Protein AF-A0A068SA66-F1 (afdb_monomer_lite)

Secondary structure (DSSP, 8-state):
-----PPP-----------------------------S-----PPPPPHHHHHHHHHHHHHHHHHHHHHHHHHHHHHHHHHHHHHHHHHHHHHHHHHHHHHHHHHHHHHHTTTT-S-HHHHHHHHHHHHHHHHHTTS-----------------

Foldseek 3Di:
DDDDDDDDDDDDDDDDDDDDPDPPPPPPPPPPPPDPPDDDPDVDDPDDPVRVVVVVVVVVVVVVVVVVVVVVVVVVVVVVVVVVVVVVVVVVVVVVVVVVVVVVVLVVLVVCCPPPPPVSVVVNVVVVVVCVVCVVPPDDDPDPPDDDPDDDDD

Organism: NCBI:txid1263082

pLDDT: mean 72.86, std 22.6, range [32.47, 98.62]

Sequence (154 aa):
MDHHAKINWDLTADTTNTTPSSSSSSNHMSDSSTMPSSSSATNDPPLSDCQRTRVLERNRAAAARCRQRKKQWIEDLKTRHEELKDRNQCLYQTRTRLQNQVFKLKNELLLHEGCDCQAIQSYIQTSLMKDALEQTNNTMPNEFSQQSQHPTFQ

Structure (mmCIF, N/CA/C/O backbone):
data_AF-A0A068SA66-F1
#
_entry.id   AF-A0A068SA66-F1
#
loop_
_atom_site.group_PDB
_atom_site.id
_atom_site.type_symbol
_atom_site.label_atom_id
_atom_site.label_alt_id
_atom_site.label_comp_id
_atom_site.label_asym_id
_atom_site.label_entity_id
_atom_site.label_seq_id
_atom_site.pdbx_PDB_ins_code
_atom_site.Cartn_x
_atom_site.Cartn_y
_atom_site.Cartn_z
_atom_site.occupancy
_atom_site.B_iso_or_equiv
_atom_site.auth_seq_id
_atom_site.auth_comp_id
_atom_site.auth_asym_id
_atom_site.auth_atom_id
_atom_site.pdbx_PDB_model_num
ATOM 1 N N . MET A 1 1 ? 20.412 -11.991 0.123 1.00 37.88 1 MET A N 1
ATOM 2 C CA . MET A 1 1 ? 21.097 -10.717 0.444 1.00 37.88 1 MET A CA 1
ATOM 3 C C . MET A 1 1 ? 20.107 -9.622 0.125 1.00 37.88 1 MET A C 1
ATOM 5 O O . MET A 1 1 ? 20.079 -9.096 -0.980 1.00 37.88 1 MET A O 1
ATOM 9 N N . ASP A 1 2 ? 19.210 -9.415 1.079 1.00 40.56 2 ASP A N 1
ATOM 10 C CA . ASP A 1 2 ? 18.025 -8.582 0.963 1.00 40.56 2 ASP A CA 1
ATOM 11 C C . ASP A 1 2 ? 18.390 -7.137 1.291 1.00 40.56 2 ASP A C 1
ATOM 13 O O . ASP A 1 2 ? 18.808 -6.828 2.407 1.00 40.56 2 ASP A O 1
ATOM 17 N N . HIS A 1 3 ? 18.230 -6.238 0.324 1.00 38.50 3 HIS A N 1
ATOM 18 C CA . HIS A 1 3 ? 18.352 -4.802 0.553 1.00 38.50 3 HIS A CA 1
ATOM 19 C C . HIS A 1 3 ? 16.969 -4.157 0.476 1.00 38.50 3 HIS A C 1
ATOM 21 O O . HIS A 1 3 ? 16.616 -3.493 -0.493 1.00 38.50 3 HIS A O 1
ATOM 27 N N . HIS A 1 4 ? 16.188 -4.349 1.542 1.00 39.16 4 HIS A N 1
ATOM 28 C CA . HIS A 1 4 ? 15.025 -3.517 1.839 1.00 39.16 4 HIS A CA 1
ATOM 29 C C . HIS A 1 4 ? 15.519 -2.130 2.271 1.00 39.16 4 HIS A C 1
ATOM 31 O O . HIS A 1 4 ? 15.949 -1.930 3.410 1.00 39.16 4 HIS A O 1
ATOM 37 N N . ALA A 1 5 ? 15.473 -1.160 1.359 1.00 47.31 5 ALA A N 1
ATOM 38 C CA . ALA A 1 5 ? 15.647 0.242 1.711 1.00 47.31 5 ALA A CA 1
ATOM 39 C C . ALA A 1 5 ? 14.373 0.739 2.414 1.00 47.31 5 ALA A C 1
ATOM 41 O O . ALA A 1 5 ? 13.295 0.818 1.830 1.00 47.31 5 ALA A O 1
ATOM 42 N N . LYS A 1 6 ? 14.518 1.036 3.706 1.00 45.09 6 LYS A N 1
ATOM 43 C CA . LYS A 1 6 ? 13.491 1.595 4.585 1.00 45.09 6 LYS A CA 1
ATOM 44 C C . LYS A 1 6 ? 13.082 2.981 4.080 1.00 45.09 6 LYS A C 1
ATOM 46 O O . LYS A 1 6 ? 13.895 3.900 4.090 1.00 45.09 6 LYS A O 1
ATOM 51 N N . ILE A 1 7 ? 11.823 3.141 3.683 1.00 47.69 7 ILE A N 1
ATOM 52 C CA . ILE A 1 7 ? 11.208 4.462 3.520 1.00 47.69 7 ILE A CA 1
ATOM 53 C C . ILE A 1 7 ? 10.695 4.887 4.900 1.00 47.69 7 ILE A C 1
ATOM 55 O O . ILE A 1 7 ? 9.858 4.206 5.491 1.00 47.69 7 ILE A O 1
ATOM 59 N N . ASN A 1 8 ? 11.249 5.981 5.424 1.00 37.56 8 ASN A N 1
ATOM 60 C CA . ASN A 1 8 ? 10.838 6.608 6.678 1.00 37.56 8 ASN A CA 1
ATOM 61 C C . ASN A 1 8 ? 9.494 7.333 6.472 1.00 37.56 8 ASN A C 1
ATOM 63 O O . ASN A 1 8 ? 9.356 8.060 5.489 1.00 37.56 8 ASN A O 1
ATOM 67 N N . TRP A 1 9 ? 8.511 7.100 7.349 1.00 56.38 9 TRP A N 1
ATOM 68 C CA . TRP A 1 9 ? 7.101 7.450 7.105 1.00 56.38 9 TRP A CA 1
ATOM 69 C C . TRP A 1 9 ? 6.512 8.574 7.981 1.00 56.38 9 TRP A C 1
ATOM 71 O O . TRP A 1 9 ? 5.384 8.948 7.717 1.00 56.38 9 TRP A O 1
ATOM 81 N N . ASP A 1 10 ? 7.213 9.190 8.937 1.00 43.47 10 ASP A N 1
ATOM 82 C CA . ASP A 1 10 ? 6.579 10.214 9.796 1.00 43.47 10 ASP A CA 1
ATOM 83 C C . ASP A 1 10 ? 7.448 11.455 10.018 1.00 43.47 10 ASP A C 1
ATOM 85 O O . ASP A 1 10 ? 8.638 11.320 10.295 1.00 43.47 10 ASP A O 1
ATOM 89 N N . LEU A 1 11 ? 6.828 12.646 9.951 1.00 35.03 11 LEU A N 1
ATOM 90 C CA . LEU A 1 11 ? 6.853 13.641 11.039 1.00 35.03 11 LEU A CA 1
ATOM 91 C C . LEU A 1 11 ? 5.905 14.830 10.755 1.00 35.03 11 LEU A C 1
ATOM 93 O O . LEU A 1 11 ? 6.156 15.658 9.881 1.00 35.03 11 LEU A O 1
ATOM 97 N N . THR A 1 12 ? 4.851 14.948 11.563 1.00 53.34 12 THR A N 1
ATOM 98 C CA . THR A 1 12 ? 4.113 16.193 11.838 1.00 53.34 12 THR A CA 1
ATOM 99 C C . THR A 1 12 ? 4.374 16.602 13.290 1.00 53.34 12 THR A C 1
ATOM 101 O O . THR A 1 12 ? 4.117 15.779 14.165 1.00 53.34 12 THR A O 1
ATOM 104 N N . ALA A 1 13 ? 4.852 17.830 13.539 1.00 36.59 13 ALA A N 1
ATOM 105 C CA . ALA A 1 13 ? 4.529 18.714 14.680 1.00 36.59 13 ALA A CA 1
ATOM 106 C C . ALA A 1 13 ? 5.566 19.852 14.825 1.00 36.59 13 ALA A C 1
ATOM 108 O O . ALA A 1 13 ? 6.748 19.678 14.539 1.00 36.59 13 ALA A O 1
ATOM 109 N N . ASP A 1 14 ? 5.072 21.009 15.264 1.00 32.66 14 ASP A N 1
ATOM 110 C CA . ASP A 1 14 ? 5.710 22.324 15.399 1.00 32.66 14 ASP A CA 1
ATOM 111 C C . ASP A 1 14 ? 7.010 22.414 16.229 1.00 32.66 14 ASP A C 1
ATOM 113 O O . ASP A 1 14 ? 7.213 21.657 17.177 1.00 32.66 14 ASP A O 1
ATOM 117 N N . THR A 1 15 ? 7.764 23.504 15.976 1.00 32.47 15 THR A N 1
ATOM 118 C CA . THR A 1 15 ? 8.493 24.378 16.944 1.00 32.47 15 THR A CA 1
ATOM 119 C C . THR A 1 15 ? 9.987 24.633 16.627 1.00 32.47 15 THR A C 1
ATOM 121 O O . THR A 1 15 ? 10.844 23.770 16.758 1.00 32.47 15 THR A O 1
ATOM 124 N N . THR A 1 16 ? 10.254 25.893 16.243 1.00 39.69 16 THR A N 1
ATOM 125 C CA . THR A 1 16 ? 11.481 26.727 16.324 1.00 39.69 16 THR A CA 1
ATOM 126 C C . THR A 1 16 ? 12.851 26.214 15.843 1.00 39.69 16 THR A C 1
ATOM 128 O O . THR A 1 16 ? 13.556 25.491 16.534 1.00 39.69 16 THR A O 1
ATOM 131 N N . ASN A 1 17 ? 13.285 26.811 14.726 1.00 44.69 17 ASN A N 1
ATOM 132 C CA . ASN A 1 17 ? 14.611 27.391 14.464 1.00 44.69 17 ASN A CA 1
ATOM 133 C C . ASN A 1 17 ? 15.856 26.601 14.923 1.00 44.69 17 ASN A C 1
ATOM 135 O O . ASN A 1 17 ? 16.367 26.800 16.020 1.00 44.69 17 ASN A O 1
ATOM 139 N N . THR A 1 18 ? 16.436 25.812 14.017 1.00 35.03 18 THR A N 1
ATOM 140 C CA . THR A 1 18 ? 17.890 25.595 13.916 1.00 35.03 18 THR A CA 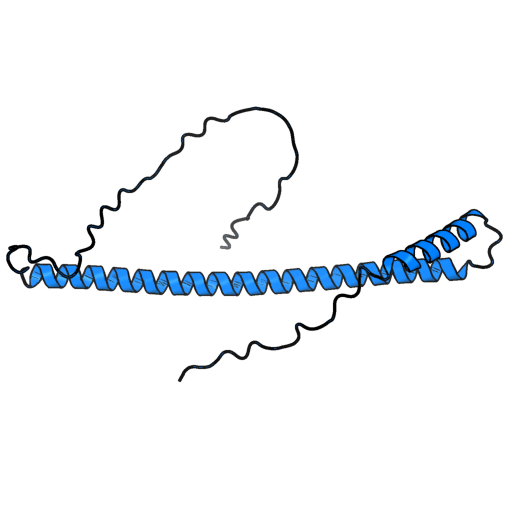1
ATOM 141 C C . THR A 1 18 ? 18.187 25.160 12.487 1.00 35.03 18 THR A C 1
ATOM 143 O O . THR A 1 18 ? 17.850 24.053 12.081 1.00 35.03 18 THR A O 1
ATOM 146 N N . THR A 1 19 ? 18.773 26.064 11.711 1.00 47.56 19 THR A N 1
ATOM 147 C CA . THR A 1 19 ? 19.244 25.844 10.343 1.00 47.56 19 THR A CA 1
ATOM 148 C C . THR A 1 19 ? 20.472 24.928 10.360 1.00 47.56 19 THR A C 1
ATOM 150 O O . THR A 1 19 ? 21.504 25.347 10.885 1.00 47.56 19 THR A O 1
ATOM 153 N N . PRO A 1 20 ? 20.453 23.729 9.751 1.00 42.78 20 PRO A N 1
ATOM 154 C CA . PRO A 1 20 ? 21.672 23.078 9.318 1.00 42.78 20 PRO A CA 1
ATOM 155 C C . PRO A 1 20 ? 21.883 23.463 7.853 1.00 42.78 20 PRO A C 1
ATOM 157 O O . PRO A 1 20 ? 21.181 22.990 6.955 1.00 42.78 20 PRO A O 1
ATOM 160 N N . SER A 1 21 ? 22.840 24.358 7.617 1.00 44.44 21 SER A N 1
ATOM 161 C CA . SER A 1 21 ? 23.415 24.642 6.304 1.00 44.44 21 SER A CA 1
ATOM 162 C C . SER A 1 21 ? 24.013 23.355 5.730 1.00 44.44 21 SER A C 1
ATOM 164 O O . SER A 1 21 ? 25.190 23.046 5.892 1.00 44.44 21 SER A O 1
ATOM 166 N N . SER A 1 22 ? 23.162 22.576 5.072 1.00 41.22 22 SER A N 1
ATOM 167 C CA . SER A 1 22 ? 23.552 21.453 4.239 1.00 41.22 22 SER A CA 1
ATOM 168 C C . SER A 1 22 ? 23.828 22.013 2.854 1.00 41.22 22 SER A C 1
ATOM 170 O O . SER A 1 22 ? 22.964 22.588 2.196 1.00 41.22 22 SER A O 1
ATOM 172 N N . SER A 1 23 ? 25.090 21.914 2.456 1.00 43.06 23 SER A N 1
ATOM 173 C CA . SER A 1 23 ? 25.585 22.232 1.127 1.00 43.06 23 SER A CA 1
ATOM 174 C C . SER A 1 23 ? 24.724 21.539 0.076 1.00 43.06 23 SER A C 1
ATOM 176 O O . SER A 1 23 ? 24.838 20.332 -0.142 1.00 43.06 23 SER A O 1
ATOM 178 N N . SER A 1 24 ? 23.866 22.323 -0.571 1.00 41.69 24 SER A N 1
ATOM 179 C CA . SER A 1 24 ? 23.124 21.958 -1.767 1.00 41.69 24 SER A CA 1
ATOM 180 C C . SER A 1 24 ? 24.116 21.652 -2.885 1.00 41.69 24 SER A C 1
ATOM 182 O O . SER A 1 24 ? 24.472 22.529 -3.678 1.00 41.69 24 SER A O 1
ATOM 184 N N . SER A 1 25 ? 24.588 20.406 -2.954 1.00 47.28 25 SER A N 1
ATOM 185 C CA . SER A 1 25 ? 25.266 19.863 -4.130 1.00 47.28 25 SER A CA 1
ATOM 186 C C . SER A 1 25 ? 24.244 19.770 -5.255 1.00 47.28 25 SER A C 1
ATOM 188 O O . SER A 1 25 ? 23.628 18.742 -5.529 1.00 47.28 25 SER A O 1
ATOM 190 N N . SER A 1 26 ? 24.037 20.927 -5.865 1.00 45.31 26 SER A N 1
ATOM 191 C CA . SER A 1 26 ? 23.240 21.153 -7.049 1.00 45.31 26 SER A CA 1
ATOM 192 C C . SER A 1 26 ? 23.993 20.511 -8.205 1.00 45.31 26 SER A C 1
ATOM 194 O O . SER A 1 26 ? 24.764 21.173 -8.895 1.00 45.31 26 SER A O 1
ATOM 196 N N . ASN A 1 27 ? 23.805 19.209 -8.414 1.00 49.59 27 ASN A N 1
ATOM 197 C CA . ASN A 1 27 ? 24.235 18.558 -9.648 1.00 49.59 27 ASN A CA 1
ATOM 198 C C . ASN A 1 27 ? 23.267 18.953 -10.769 1.00 49.59 27 ASN A C 1
ATOM 200 O O . ASN A 1 27 ? 22.493 18.151 -11.286 1.00 49.59 27 ASN A O 1
ATOM 204 N N . HIS A 1 28 ? 23.327 20.232 -11.134 1.00 45.47 28 HIS A N 1
ATOM 205 C CA . HIS A 1 28 ? 22.939 20.728 -12.439 1.00 45.47 28 HIS A CA 1
ATOM 206 C C . HIS A 1 28 ? 23.949 20.133 -13.430 1.00 45.47 28 HIS A C 1
ATOM 208 O O . HIS A 1 28 ? 25.033 20.658 -13.676 1.00 45.47 28 HIS A O 1
ATOM 214 N N . MET A 1 29 ? 23.624 18.947 -13.937 1.00 51.09 29 MET A N 1
ATOM 215 C CA . MET A 1 29 ? 24.189 18.483 -15.191 1.00 51.09 29 MET A CA 1
ATOM 216 C C . MET A 1 29 ? 23.509 19.325 -16.263 1.00 51.09 29 MET A C 1
ATOM 218 O O . MET A 1 29 ? 22.329 19.122 -16.551 1.00 51.09 29 MET A O 1
ATOM 222 N N . SER A 1 30 ? 24.223 20.309 -16.806 1.00 42.00 30 SER A N 1
ATOM 223 C CA . SER A 1 30 ? 23.839 20.943 -18.063 1.00 42.00 30 SER A CA 1
ATOM 224 C C . SER A 1 30 ? 23.899 19.867 -19.143 1.00 42.00 30 SER A C 1
ATOM 226 O O . SER A 1 30 ? 24.919 19.670 -19.801 1.00 42.00 30 SER A O 1
ATOM 228 N N . ASP A 1 31 ? 22.814 19.118 -19.295 1.00 40.53 31 ASP A N 1
ATOM 229 C CA . ASP A 1 31 ? 22.571 18.339 -20.495 1.00 40.53 31 ASP A CA 1
ATOM 230 C C . ASP A 1 31 ? 22.222 19.353 -21.586 1.00 40.53 31 ASP A C 1
ATOM 232 O O . ASP A 1 31 ? 21.062 19.666 -21.843 1.00 40.53 31 ASP A O 1
ATOM 236 N N . SER A 1 32 ? 23.259 19.945 -22.183 1.00 51.12 32 SER A N 1
ATOM 237 C CA . SER A 1 32 ? 23.139 20.598 -23.482 1.00 51.12 32 SER A CA 1
ATOM 238 C C . SER A 1 32 ? 22.971 19.498 -24.530 1.00 51.12 32 SER A C 1
ATOM 240 O O . SER A 1 32 ? 23.853 19.213 -25.340 1.00 51.12 32 SER A O 1
ATOM 242 N N . SER A 1 33 ? 21.830 18.816 -24.475 1.00 49.34 33 SER A N 1
ATOM 243 C CA . SER A 1 33 ? 21.307 18.070 -25.603 1.00 49.34 33 SER A CA 1
ATOM 244 C C . SER A 1 33 ? 20.639 19.096 -26.502 1.00 49.34 33 SER A C 1
ATOM 246 O O . SER A 1 33 ? 19.433 19.332 -26.448 1.00 49.34 33 SER A O 1
ATOM 248 N N . THR A 1 34 ? 21.459 19.727 -27.343 1.00 47.72 34 THR A N 1
ATOM 249 C CA . THR A 1 34 ? 20.990 20.318 -28.591 1.00 47.72 34 THR A CA 1
ATOM 250 C C . THR A 1 34 ? 20.191 19.239 -29.313 1.00 47.72 34 THR A C 1
ATOM 252 O O . THR A 1 34 ? 20.748 18.311 -29.902 1.00 47.72 34 THR A O 1
ATOM 255 N N . MET A 1 35 ? 18.869 19.318 -29.201 1.00 58.62 35 MET A N 1
ATOM 256 C CA . MET A 1 35 ? 17.952 18.559 -30.034 1.00 58.62 35 MET A CA 1
ATOM 257 C C . MET A 1 35 ? 18.249 18.980 -31.473 1.00 58.62 35 MET A C 1
ATOM 259 O O . MET A 1 35 ? 18.176 20.178 -31.758 1.00 58.62 35 MET A O 1
ATOM 263 N N . PRO A 1 36 ? 18.594 18.069 -32.399 1.00 49.19 36 PRO A N 1
ATOM 264 C CA . PRO A 1 36 ? 18.554 18.427 -33.798 1.00 49.19 36 PRO A CA 1
ATOM 265 C C . PRO A 1 36 ? 17.073 18.564 -34.143 1.00 49.19 36 PRO A C 1
ATOM 267 O O . PRO A 1 36 ? 16.374 17.576 -34.375 1.00 49.19 36 PRO A O 1
ATOM 270 N N . SER A 1 37 ? 16.583 19.801 -34.094 1.00 45.78 37 SER A N 1
ATOM 271 C CA . SER A 1 37 ? 15.317 20.188 -34.689 1.00 45.78 37 SER A CA 1
ATOM 272 C C . SER A 1 37 ? 15.325 19.693 -36.128 1.00 45.78 37 SER A C 1
ATOM 274 O O . SER A 1 37 ? 16.142 20.119 -36.946 1.00 45.78 37 SER A O 1
ATOM 276 N N . SER A 1 38 ? 14.424 18.765 -36.444 1.00 59.38 38 SER A N 1
ATOM 277 C CA . SER A 1 38 ? 14.047 18.525 -37.827 1.00 59.38 38 SER A CA 1
ATOM 278 C C . SER A 1 38 ? 13.643 19.871 -38.425 1.00 59.38 38 SER A C 1
ATOM 280 O O . SER A 1 38 ? 12.805 20.552 -37.842 1.00 59.38 38 SER A O 1
ATOM 282 N N . SER A 1 39 ? 14.262 20.212 -39.555 1.00 54.75 39 SER A N 1
ATOM 283 C CA . SER A 1 39 ? 14.173 21.474 -40.297 1.00 54.75 39 SER A CA 1
ATOM 284 C C . SER A 1 39 ? 14.982 22.651 -39.738 1.00 54.75 39 SER A C 1
ATOM 286 O O . SER A 1 39 ? 14.450 23.662 -39.285 1.00 54.75 39 SER A O 1
ATOM 288 N N . SER A 1 40 ? 16.297 22.585 -39.902 1.00 44.88 40 SER A N 1
ATOM 289 C CA . SER A 1 40 ? 17.035 23.735 -40.424 1.00 44.88 40 SER A CA 1
ATOM 290 C C . SER A 1 40 ? 18.160 23.207 -41.290 1.00 44.88 40 SER A C 1
ATOM 292 O O . SER A 1 40 ? 18.941 22.369 -40.856 1.00 44.88 40 SER A O 1
ATOM 294 N N . ALA A 1 41 ? 18.174 23.645 -42.544 1.00 53.09 41 ALA A N 1
ATOM 295 C CA . ALA A 1 41 ? 19.259 23.420 -43.477 1.00 53.09 41 ALA A CA 1
ATOM 296 C C . ALA A 1 41 ? 20.539 24.039 -42.897 1.00 53.09 41 ALA A C 1
ATOM 298 O O . ALA A 1 41 ? 20.835 25.207 -43.138 1.00 53.09 41 ALA A O 1
ATOM 299 N N . THR A 1 42 ? 21.271 23.290 -42.077 1.00 53.44 42 THR A N 1
ATOM 300 C CA . THR A 1 42 ? 22.651 23.636 -41.773 1.00 53.44 42 THR A CA 1
ATOM 301 C C . THR A 1 42 ? 23.484 23.114 -42.934 1.00 53.44 42 THR A C 1
ATOM 303 O O . THR A 1 42 ? 23.343 21.970 -43.362 1.00 53.44 42 THR A O 1
ATOM 306 N N . ASN A 1 43 ? 24.314 23.988 -43.499 1.00 60.53 43 ASN A N 1
ATOM 307 C CA . ASN A 1 43 ? 25.263 23.681 -44.571 1.00 60.53 43 ASN A CA 1
ATOM 308 C C . ASN A 1 43 ? 26.410 22.770 -44.076 1.00 60.53 43 ASN A C 1
ATOM 310 O O . ASN A 1 43 ? 27.551 22.910 -44.514 1.00 60.53 43 ASN A O 1
ATOM 314 N N . ASP A 1 44 ? 26.131 21.878 -43.125 1.00 65.38 44 ASP A N 1
ATOM 315 C CA . ASP A 1 44 ? 27.103 20.944 -42.588 1.00 65.38 44 ASP A CA 1
ATOM 316 C C . ASP A 1 44 ? 27.331 19.822 -43.607 1.00 65.38 44 ASP A C 1
ATOM 318 O O . ASP A 1 44 ? 26.368 19.289 -44.175 1.00 65.38 44 ASP A O 1
ATOM 322 N N . PRO A 1 45 ? 28.594 19.442 -43.865 1.00 76.12 45 PRO A N 1
ATOM 323 C CA . PRO A 1 45 ? 28.885 18.341 -44.763 1.00 76.12 45 PRO A CA 1
ATOM 324 C C . PRO A 1 45 ? 28.205 17.060 -44.248 1.00 76.12 45 PRO A C 1
ATOM 326 O O . PRO A 1 45 ? 28.193 16.815 -43.036 1.00 76.12 45 PRO A O 1
ATOM 329 N N . PRO A 1 46 ? 27.636 16.229 -45.143 1.00 78.19 46 PRO A N 1
ATOM 330 C CA . PRO A 1 46 ? 26.998 14.983 -44.745 1.00 78.19 46 PRO A CA 1
ATOM 331 C C . PRO A 1 46 ? 27.957 14.134 -43.903 1.00 78.19 46 PRO A C 1
ATOM 333 O O . PRO A 1 46 ? 29.123 13.957 -44.260 1.00 78.19 46 PRO A O 1
ATOM 336 N N . LEU A 1 47 ? 27.455 13.624 -42.772 1.00 79.62 47 LEU A N 1
ATOM 337 C CA . LEU A 1 47 ? 28.215 12.749 -41.878 1.00 79.62 47 LEU A CA 1
ATOM 338 C C . LEU A 1 47 ? 28.808 11.578 -42.665 1.00 79.62 47 LEU A C 1
ATOM 340 O O . LEU A 1 47 ? 28.115 10.962 -43.477 1.00 79.62 47 LEU A O 1
ATOM 344 N N . SER A 1 48 ? 30.059 11.225 -42.368 1.00 88.00 48 SER A N 1
ATOM 345 C CA . SER A 1 48 ? 30.654 10.017 -42.942 1.00 88.00 48 SER A CA 1
ATOM 346 C C . SER A 1 48 ? 29.908 8.769 -42.463 1.00 88.00 48 SER A C 1
ATOM 348 O O . SER A 1 48 ? 29.336 8.752 -41.367 1.00 88.00 48 SER A O 1
ATOM 350 N N . ASP A 1 49 ? 29.953 7.689 -43.244 1.00 87.44 49 ASP A N 1
ATOM 351 C CA . ASP A 1 49 ? 29.268 6.437 -42.895 1.00 87.44 49 ASP A CA 1
ATOM 352 C C . ASP A 1 49 ? 29.674 5.918 -41.503 1.00 87.44 49 ASP A C 1
ATOM 354 O O . ASP A 1 49 ? 28.833 5.450 -40.737 1.00 87.44 49 ASP A O 1
ATOM 358 N N . CYS A 1 50 ? 30.942 6.099 -41.117 1.00 86.62 50 CYS A N 1
ATOM 359 C CA . CYS A 1 50 ? 31.458 5.750 -39.788 1.00 86.62 50 CYS A CA 1
ATOM 360 C C . CYS A 1 50 ? 30.871 6.618 -38.653 1.00 86.62 50 CYS A C 1
ATOM 362 O O . CYS A 1 50 ? 30.605 6.134 -37.550 1.00 86.62 50 CYS A O 1
ATOM 364 N N . GLN A 1 51 ? 30.634 7.910 -38.896 1.00 89.38 51 GLN A N 1
ATOM 365 C CA . GLN A 1 51 ? 29.972 8.779 -37.917 1.00 89.38 51 GLN A CA 1
ATOM 366 C C . GLN A 1 51 ? 28.488 8.426 -37.786 1.00 89.38 51 GLN A C 1
ATOM 368 O O . GLN A 1 51 ? 27.960 8.359 -36.671 1.00 89.38 51 GLN A O 1
ATOM 373 N N . ARG A 1 52 ? 27.827 8.132 -38.912 1.00 90.62 52 ARG A N 1
ATOM 374 C CA . ARG A 1 52 ? 26.418 7.728 -38.946 1.00 90.62 52 ARG A CA 1
ATOM 375 C C . ARG A 1 52 ? 26.178 6.441 -38.157 1.00 90.62 52 ARG A C 1
ATOM 377 O O . ARG A 1 52 ? 25.256 6.398 -37.340 1.00 90.62 52 ARG A O 1
ATOM 384 N N . THR A 1 53 ? 27.008 5.415 -38.344 1.00 92.00 53 THR A N 1
ATOM 385 C CA . THR A 1 53 ? 26.883 4.146 -37.602 1.00 92.00 53 THR A CA 1
ATOM 386 C C . THR A 1 53 ? 27.052 4.344 -36.096 1.00 92.00 53 THR A C 1
ATOM 388 O O . THR A 1 53 ? 26.231 3.845 -35.324 1.00 92.00 53 THR A O 1
ATOM 391 N N . ARG A 1 54 ? 28.026 5.157 -35.665 1.00 92.88 54 ARG A N 1
ATOM 392 C CA . ARG A 1 54 ? 28.250 5.471 -34.243 1.00 92.88 54 ARG A CA 1
ATOM 393 C C . ARG A 1 54 ? 27.051 6.171 -33.593 1.00 92.88 54 ARG A C 1
ATOM 395 O O . ARG A 1 54 ? 26.694 5.852 -32.457 1.00 92.88 54 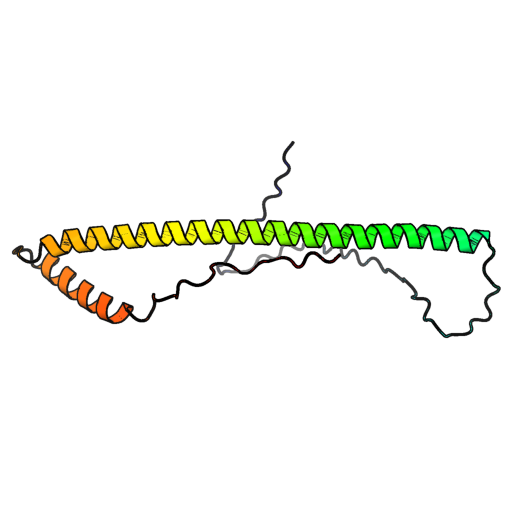ARG A O 1
ATOM 402 N N . VAL A 1 55 ? 26.417 7.121 -34.284 1.00 93.94 55 VAL A N 1
ATOM 403 C CA . VAL A 1 55 ? 25.214 7.805 -33.771 1.00 93.94 55 VAL A CA 1
ATOM 404 C C . VAL A 1 55 ? 24.044 6.828 -33.648 1.00 93.94 55 VAL A C 1
ATOM 406 O O . VAL A 1 55 ? 23.365 6.817 -32.618 1.00 93.94 55 VAL A O 1
ATOM 409 N N . LEU A 1 56 ? 23.839 5.964 -34.647 1.00 95.75 56 LEU A N 1
ATOM 410 C CA . LEU A 1 56 ? 22.783 4.947 -34.621 1.00 95.75 56 LEU A CA 1
ATOM 411 C C . LEU A 1 56 ? 22.978 3.936 -33.487 1.00 95.75 56 LEU A C 1
ATOM 413 O O . LEU A 1 56 ? 22.008 3.559 -32.830 1.00 95.75 56 LEU A O 1
ATOM 417 N N . GLU A 1 57 ? 24.214 3.529 -33.210 1.00 95.31 57 GLU A N 1
ATOM 418 C CA . GLU A 1 57 ? 24.524 2.628 -32.099 1.00 95.31 57 GLU A CA 1
ATOM 419 C C . GLU A 1 57 ? 24.234 3.280 -30.737 1.00 95.31 57 GLU A C 1
ATOM 421 O O . GLU A 1 57 ? 23.583 2.677 -29.875 1.00 95.31 57 GLU A O 1
ATOM 426 N N . ARG A 1 58 ? 24.609 4.555 -30.561 1.00 96.50 58 ARG A N 1
ATOM 427 C CA . ARG A 1 58 ? 24.268 5.322 -29.349 1.00 96.50 58 ARG A CA 1
ATOM 428 C C . ARG A 1 58 ? 22.758 5.493 -29.192 1.00 96.50 58 ARG A C 1
ATOM 430 O O . ARG A 1 58 ? 22.250 5.323 -28.082 1.00 96.50 58 ARG A O 1
ATOM 437 N N . ASN A 1 59 ? 22.039 5.790 -30.278 1.00 97.38 59 ASN A N 1
ATOM 438 C CA . ASN A 1 59 ? 20.582 5.915 -30.264 1.00 97.38 59 ASN A CA 1
ATOM 439 C C . ASN A 1 59 ? 19.909 4.578 -29.924 1.00 97.38 59 ASN A C 1
ATOM 441 O O . ASN A 1 59 ? 19.028 4.545 -29.067 1.00 97.38 59 ASN A O 1
ATOM 445 N N . ARG A 1 60 ? 20.389 3.466 -30.494 1.00 98.06 60 ARG A N 1
ATOM 446 C CA . ARG A 1 60 ? 19.924 2.114 -30.157 1.00 98.06 60 ARG A CA 1
ATOM 447 C C . ARG A 1 60 ? 20.079 1.835 -28.662 1.00 98.06 60 ARG A C 1
ATOM 449 O O . ARG A 1 60 ? 19.121 1.403 -28.020 1.00 98.06 60 ARG A O 1
ATOM 456 N N . ALA A 1 61 ? 21.248 2.129 -28.093 1.00 97.69 61 ALA A N 1
ATOM 457 C CA . ALA A 1 61 ? 21.495 1.953 -26.663 1.00 97.69 61 ALA A CA 1
ATOM 458 C C . ALA A 1 61 ? 20.607 2.869 -25.797 1.00 97.69 61 ALA A C 1
ATOM 460 O O . ALA A 1 61 ? 20.089 2.439 -24.765 1.00 97.69 61 ALA A O 1
ATOM 461 N N . ALA A 1 62 ? 20.388 4.119 -26.214 1.00 98.00 62 ALA A N 1
ATOM 462 C CA . ALA A 1 62 ? 19.501 5.051 -25.518 1.00 98.00 62 ALA A CA 1
ATOM 463 C C . ALA A 1 62 ? 18.033 4.595 -25.559 1.00 98.00 62 ALA A C 1
ATOM 465 O O . ALA A 1 62 ? 17.364 4.597 -24.525 1.00 98.00 62 ALA A O 1
ATOM 466 N N . ALA A 1 63 ? 17.552 4.131 -26.714 1.00 98.19 63 ALA A N 1
ATOM 467 C CA . ALA A 1 63 ? 16.209 3.586 -26.875 1.00 98.19 63 ALA A CA 1
ATOM 468 C C . ALA A 1 63 ? 16.003 2.336 -26.007 1.00 98.19 63 ALA A C 1
ATOM 470 O O . ALA A 1 63 ? 14.972 2.217 -25.343 1.00 98.19 63 ALA A O 1
ATOM 471 N N . ALA A 1 64 ? 16.997 1.442 -25.946 1.00 98.06 64 ALA A N 1
ATOM 472 C CA . ALA A 1 64 ? 16.967 0.280 -25.060 1.00 98.06 64 ALA A CA 1
ATOM 473 C C . ALA A 1 64 ? 16.864 0.695 -23.581 1.00 98.06 64 ALA A C 1
ATOM 475 O O . ALA A 1 64 ? 15.989 0.201 -22.871 1.00 98.06 64 ALA A O 1
ATOM 476 N N . ARG A 1 65 ? 17.676 1.665 -23.130 1.00 98.38 65 ARG A N 1
ATOM 477 C CA . ARG A 1 65 ? 17.598 2.210 -21.760 1.00 98.38 65 ARG A CA 1
ATOM 478 C C . ARG A 1 65 ? 16.250 2.869 -21.462 1.00 98.38 65 ARG A C 1
ATOM 480 O O . ARG A 1 65 ? 15.707 2.665 -20.382 1.00 98.38 65 ARG A O 1
ATOM 487 N N . CYS A 1 66 ? 15.696 3.623 -22.410 1.00 98.50 66 CYS A N 1
ATOM 488 C CA . CYS A 1 66 ? 14.385 4.259 -22.266 1.00 98.50 66 CYS A CA 1
ATOM 489 C C . CYS A 1 66 ? 13.275 3.212 -22.082 1.00 98.50 66 CYS A C 1
ATOM 491 O O . CYS A 1 66 ? 12.497 3.284 -21.129 1.00 98.50 66 CYS A O 1
ATOM 493 N N . ARG A 1 67 ? 13.256 2.178 -22.934 1.00 98.56 67 ARG A N 1
ATOM 494 C CA . ARG A 1 67 ? 12.308 1.058 -22.824 1.00 98.56 67 ARG A CA 1
ATOM 495 C C . ARG A 1 67 ? 12.474 0.302 -21.507 1.00 98.56 67 ARG A C 1
ATOM 497 O O . ARG A 1 67 ? 11.474 -0.002 -20.863 1.00 98.56 67 ARG A O 1
ATOM 504 N N . GLN A 1 68 ? 13.713 0.051 -21.085 1.00 98.50 68 GLN A N 1
ATOM 505 C CA . GLN A 1 68 ? 13.998 -0.631 -19.823 1.00 98.50 68 GLN A CA 1
ATOM 506 C C . GLN A 1 68 ? 13.510 0.176 -18.618 1.00 98.50 68 GLN A C 1
ATOM 508 O O . GLN A 1 68 ? 12.854 -0.382 -17.743 1.00 98.50 68 GLN A O 1
ATOM 513 N N . ARG A 1 69 ? 13.759 1.490 -18.595 1.00 98.44 69 ARG A N 1
ATOM 514 C CA . ARG A 1 69 ? 13.269 2.371 -17.527 1.00 98.44 69 ARG A CA 1
ATOM 515 C C . ARG A 1 69 ? 11.745 2.405 -17.485 1.00 98.44 69 ARG A C 1
ATOM 517 O O . ARG A 1 69 ? 11.175 2.320 -16.407 1.00 98.44 69 ARG A O 1
ATOM 524 N N . LYS A 1 70 ? 11.080 2.474 -18.646 1.00 98.31 70 LYS A N 1
ATOM 525 C CA . LYS A 1 70 ? 9.613 2.393 -18.716 1.00 98.31 70 LYS A CA 1
ATOM 526 C C . LYS A 1 70 ? 9.101 1.062 -18.162 1.00 98.31 70 LYS A C 1
ATOM 528 O O . LYS A 1 70 ? 8.127 1.061 -17.421 1.00 98.31 70 LYS A O 1
ATOM 533 N N . LYS A 1 71 ? 9.757 -0.054 -18.497 1.00 98.62 71 LYS A N 1
ATOM 534 C CA . LYS A 1 71 ? 9.404 -1.378 -17.970 1.00 98.62 71 LYS A CA 1
ATOM 535 C C . LYS A 1 71 ? 9.542 -1.429 -16.447 1.00 98.62 71 LYS A C 1
ATOM 537 O O . LYS A 1 71 ? 8.604 -1.856 -15.793 1.00 98.62 71 LYS A O 1
ATOM 542 N N . GLN A 1 72 ? 10.670 -0.965 -15.907 1.00 98.44 72 GLN A N 1
ATOM 543 C CA . GLN A 1 72 ? 10.902 -0.896 -14.460 1.00 98.44 72 GLN A CA 1
ATOM 544 C C . GLN A 1 72 ? 9.860 -0.022 -13.768 1.00 98.44 72 GLN A C 1
ATOM 546 O O . GLN A 1 72 ? 9.230 -0.470 -12.828 1.00 98.44 72 GLN A O 1
ATOM 551 N N . TRP A 1 73 ? 9.588 1.169 -14.301 1.00 98.12 73 TRP A N 1
ATOM 552 C CA . TRP A 1 73 ? 8.582 2.064 -13.734 1.00 98.12 73 TRP A CA 1
ATOM 553 C C . TRP A 1 73 ? 7.176 1.444 -13.697 1.00 98.12 73 TRP A C 1
ATOM 555 O O . TRP A 1 73 ? 6.466 1.595 -12.707 1.00 98.12 73 TRP A O 1
ATOM 565 N N . ILE A 1 74 ? 6.774 0.729 -14.755 1.00 98.44 74 ILE A N 1
ATOM 566 C CA . ILE A 1 74 ? 5.494 0.004 -14.774 1.00 98.44 74 ILE A CA 1
ATOM 567 C C . ILE A 1 74 ? 5.485 -1.107 -13.720 1.00 98.44 74 ILE A C 1
ATOM 569 O O . ILE A 1 74 ? 4.472 -1.287 -13.052 1.00 98.44 74 ILE A O 1
ATOM 573 N N . GLU A 1 75 ? 6.583 -1.848 -13.583 1.00 98.38 75 GLU A N 1
ATOM 574 C CA . GLU A 1 75 ? 6.697 -2.922 -12.595 1.00 98.38 75 GLU A CA 1
ATOM 575 C C . GLU A 1 75 ? 6.628 -2.375 -11.166 1.00 98.38 75 GLU A C 1
ATOM 577 O O . GLU A 1 75 ? 5.796 -2.814 -10.381 1.00 98.38 75 GLU A O 1
ATOM 582 N N . ASP A 1 76 ? 7.407 -1.337 -10.865 1.00 98.12 76 ASP A N 1
ATOM 583 C CA . ASP A 1 76 ? 7.411 -0.674 -9.561 1.00 98.12 76 ASP A CA 1
ATOM 584 C C . ASP A 1 76 ? 6.015 -0.142 -9.203 1.00 98.12 76 ASP A C 1
ATOM 586 O O . ASP A 1 76 ? 5.570 -0.255 -8.060 1.00 98.12 76 ASP A O 1
ATOM 590 N N . LEU A 1 77 ? 5.294 0.412 -10.186 1.00 98.56 77 LEU A N 1
ATOM 591 C CA . LEU A 1 77 ? 3.929 0.894 -9.990 1.00 98.56 77 LEU A CA 1
ATOM 592 C C . LEU A 1 77 ? 2.955 -0.247 -9.667 1.00 98.56 77 LEU A C 1
ATOM 594 O O . LEU A 1 77 ? 2.092 -0.074 -8.805 1.00 98.56 77 LEU A O 1
ATOM 598 N N . LYS A 1 78 ? 3.088 -1.402 -10.330 1.00 98.25 78 LYS A N 1
ATOM 599 C CA . LYS A 1 78 ? 2.271 -2.591 -10.044 1.00 98.25 78 LYS A CA 1
ATOM 600 C C . LYS A 1 78 ? 2.548 -3.129 -8.647 1.00 98.25 78 LYS A C 1
ATOM 602 O O . LYS A 1 78 ? 1.603 -3.284 -7.879 1.00 98.25 78 LYS A O 1
ATOM 607 N N . THR A 1 79 ? 3.818 -3.303 -8.291 1.00 98.25 79 THR A N 1
ATOM 608 C CA . THR A 1 79 ? 4.224 -3.747 -6.951 1.00 98.25 79 THR A CA 1
ATOM 609 C C . THR A 1 79 ? 3.671 -2.810 -5.881 1.00 98.25 79 THR A C 1
ATOM 611 O O . THR A 1 79 ? 3.035 -3.252 -4.929 1.00 98.25 79 THR A O 1
ATOM 614 N N . ARG A 1 80 ? 3.802 -1.491 -6.075 1.00 97.75 80 ARG A N 1
ATOM 615 C CA . ARG A 1 80 ? 3.256 -0.494 -5.143 1.00 97.75 80 ARG A CA 1
ATOM 616 C C . ARG A 1 80 ? 1.733 -0.577 -5.025 1.00 97.75 80 ARG A C 1
ATOM 618 O O . ARG A 1 80 ? 1.188 -0.382 -3.940 1.00 97.75 80 ARG A O 1
ATOM 625 N N . HIS A 1 81 ? 1.035 -0.817 -6.133 1.00 98.31 81 HIS A N 1
ATOM 626 C CA . HIS A 1 81 ? -0.415 -0.984 -6.119 1.00 98.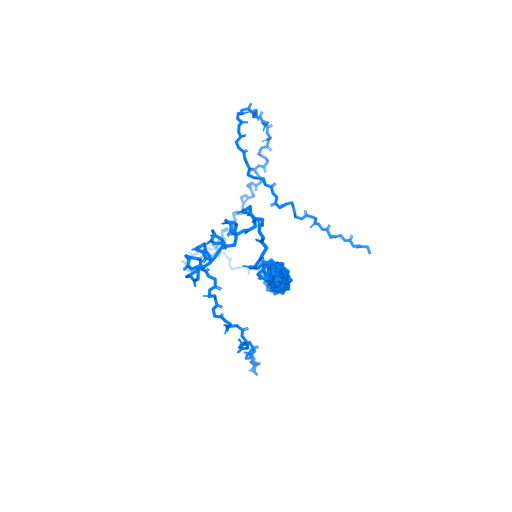31 81 HIS A CA 1
ATOM 627 C C . HIS A 1 81 ? -0.827 -2.209 -5.296 1.00 98.31 81 HIS A C 1
ATOM 629 O O . HIS A 1 81 ? -1.720 -2.097 -4.456 1.00 98.31 81 HIS A O 1
ATOM 635 N N . GLU A 1 82 ? -0.161 -3.345 -5.500 1.00 98.06 82 GLU A N 1
ATOM 636 C CA . GLU A 1 82 ? -0.412 -4.583 -4.756 1.00 98.06 82 GLU A CA 1
ATOM 637 C C . GLU A 1 82 ? -0.122 -4.408 -3.259 1.00 98.06 82 GLU A C 1
ATOM 639 O O . GLU A 1 82 ? -0.993 -4.682 -2.434 1.00 98.06 82 GLU A O 1
ATOM 644 N N . GLU A 1 83 ? 1.020 -3.818 -2.896 1.00 98.12 83 GLU A N 1
ATOM 645 C CA . GLU A 1 83 ? 1.363 -3.508 -1.500 1.00 98.12 83 GLU A CA 1
ATOM 646 C C . GLU A 1 83 ? 0.304 -2.629 -0.812 1.00 98.12 83 GLU A C 1
ATOM 648 O O . GLU A 1 83 ? -0.093 -2.876 0.332 1.00 98.12 83 GLU A O 1
ATOM 653 N N . LEU A 1 84 ? -0.159 -1.577 -1.497 1.00 97.81 84 LEU A N 1
ATOM 654 C CA . LEU A 1 84 ? -1.174 -0.672 -0.956 1.00 97.81 84 LEU A CA 1
ATOM 655 C C . LEU A 1 84 ? -2.534 -1.354 -0.829 1.00 97.81 84 LEU A C 1
ATOM 657 O O . LEU A 1 84 ? -3.233 -1.119 0.160 1.00 97.81 84 LEU A O 1
ATOM 661 N N . LYS A 1 85 ? -2.900 -2.198 -1.794 1.00 97.31 85 LYS A N 1
ATOM 662 C CA . LYS A 1 85 ? -4.128 -2.994 -1.760 1.00 97.31 85 LYS A CA 1
ATOM 663 C C . LYS A 1 85 ? -4.125 -3.948 -0.565 1.00 97.31 85 LYS A C 1
ATOM 665 O O . LYS A 1 85 ? -5.087 -3.953 0.204 1.00 97.31 85 LYS A O 1
ATOM 670 N N . ASP A 1 86 ? -3.031 -4.671 -0.350 1.00 97.38 86 ASP A N 1
ATOM 671 C CA . ASP A 1 86 ? -2.895 -5.610 0.766 1.00 97.38 86 ASP A CA 1
ATOM 672 C C . ASP A 1 86 ? -2.912 -4.887 2.117 1.00 97.38 86 ASP A C 1
ATOM 674 O O . ASP A 1 86 ? -3.621 -5.285 3.050 1.00 97.38 86 ASP A O 1
ATOM 678 N N . ARG A 1 87 ? -2.194 -3.759 2.226 1.00 97.88 87 ARG A N 1
ATOM 679 C CA . ARG A 1 87 ? -2.214 -2.924 3.436 1.00 97.88 87 ARG A CA 1
ATOM 680 C C . ARG A 1 87 ? -3.616 -2.404 3.728 1.00 97.88 87 ARG A C 1
ATOM 682 O O . ARG A 1 87 ? -4.053 -2.424 4.878 1.00 97.88 87 ARG A O 1
ATOM 689 N N . ASN A 1 88 ? -4.320 -1.937 2.705 1.00 96.88 88 ASN A N 1
ATOM 690 C CA . ASN A 1 88 ? -5.683 -1.448 2.832 1.00 96.88 88 ASN A CA 1
ATOM 691 C C . ASN A 1 88 ? -6.633 -2.561 3.312 1.00 96.88 88 ASN A C 1
ATOM 693 O O . ASN A 1 88 ? -7.373 -2.351 4.275 1.00 96.88 88 ASN A O 1
ATOM 697 N N . GLN A 1 89 ? -6.532 -3.767 2.747 1.00 96.56 89 GLN A N 1
ATOM 698 C CA . GLN A 1 89 ? -7.294 -4.934 3.198 1.00 96.56 89 GLN A CA 1
ATOM 699 C C . GLN A 1 89 ? -7.006 -5.285 4.667 1.00 96.56 89 GLN A C 1
ATOM 701 O O . GLN A 1 89 ? -7.938 -5.507 5.443 1.00 96.56 89 GLN A O 1
ATOM 706 N N . CYS A 1 90 ? -5.737 -5.279 5.082 1.00 96.88 90 CYS A N 1
ATOM 707 C CA . CYS A 1 90 ? -5.345 -5.524 6.473 1.00 96.88 90 CYS A CA 1
ATOM 708 C C . CYS A 1 90 ? -5.934 -4.477 7.440 1.00 96.88 90 CYS A C 1
ATOM 710 O O . CYS A 1 90 ? -6.443 -4.813 8.518 1.00 96.88 90 CYS A O 1
ATOM 712 N N . LEU A 1 91 ? -5.937 -3.201 7.042 1.00 97.50 91 LEU A N 1
ATOM 713 C CA . LEU A 1 91 ? -6.554 -2.126 7.821 1.00 97.50 91 LEU A CA 1
ATOM 714 C C . LEU A 1 91 ? -8.073 -2.305 7.931 1.00 97.50 91 LEU A C 1
ATOM 716 O O . LEU A 1 91 ? -8.616 -2.166 9.028 1.00 97.50 91 LEU A O 1
ATOM 720 N N . TYR A 1 92 ? -8.758 -2.674 6.846 1.00 95.56 92 TYR A N 1
ATOM 721 C CA . TYR A 1 92 ? -10.193 -2.970 6.879 1.00 95.56 92 TYR A CA 1
ATOM 722 C C . TYR A 1 92 ? -10.528 -4.149 7.797 1.00 95.56 92 TYR A C 1
ATOM 724 O O . TYR A 1 92 ? -11.471 -4.062 8.587 1.00 95.56 92 TYR A O 1
ATOM 732 N N . GLN A 1 93 ? -9.740 -5.224 7.756 1.00 95.31 93 GLN A N 1
ATOM 733 C CA . GLN A 1 93 ? -9.903 -6.361 8.668 1.00 95.31 93 GLN A CA 1
ATOM 734 C C . GLN A 1 93 ? -9.705 -5.939 10.127 1.00 95.31 93 GLN A C 1
ATOM 736 O O . GLN A 1 93 ? -10.509 -6.290 10.992 1.00 95.31 93 GLN A O 1
ATOM 741 N N . THR A 1 94 ? -8.679 -5.130 10.400 1.00 96.62 94 THR A N 1
ATOM 742 C CA . THR A 1 94 ? -8.409 -4.607 11.745 1.00 96.62 94 THR A CA 1
ATOM 743 C C . THR A 1 94 ? -9.547 -3.716 12.235 1.00 96.62 94 THR A C 1
ATOM 745 O O . THR A 1 94 ? -10.021 -3.902 13.357 1.00 96.62 94 THR A O 1
ATOM 748 N N . ARG A 1 95 ? -10.041 -2.802 11.391 1.00 96.25 95 ARG A N 1
ATOM 749 C CA . ARG A 1 95 ? -11.207 -1.957 11.683 1.00 96.25 95 ARG A CA 1
ATOM 750 C C . ARG A 1 95 ? -12.430 -2.804 12.012 1.00 96.25 95 ARG A C 1
ATOM 752 O O . ARG A 1 95 ? -13.049 -2.587 13.047 1.00 96.25 95 ARG A O 1
ATOM 759 N N . THR A 1 96 ? -12.737 -3.786 11.168 1.00 94.31 96 THR A N 1
ATOM 760 C CA . THR A 1 96 ? -13.890 -4.681 11.349 1.00 94.31 96 THR A CA 1
ATOM 761 C C . THR A 1 96 ? -13.774 -5.460 12.658 1.00 94.31 96 THR A C 1
ATOM 763 O O . THR A 1 96 ? -14.728 -5.534 13.428 1.00 94.31 96 THR A O 1
ATOM 766 N N . ARG A 1 97 ? -12.582 -5.981 12.978 1.00 96.19 97 ARG A N 1
ATOM 767 C CA . ARG A 1 97 ? -12.322 -6.660 14.255 1.00 96.19 97 ARG A CA 1
ATOM 768 C C . ARG A 1 97 ? -12.579 -5.743 15.451 1.00 96.19 97 ARG A C 1
ATOM 770 O O . ARG A 1 97 ? -13.214 -6.176 16.407 1.00 96.19 97 ARG A O 1
ATOM 777 N N . LEU A 1 98 ? -12.096 -4.502 15.405 1.00 96.06 98 LEU A N 1
ATOM 778 C CA . LEU A 1 98 ? -12.306 -3.528 16.480 1.00 96.06 98 LEU A CA 1
ATOM 779 C C . LEU A 1 98 ? -13.783 -3.143 16.612 1.00 96.06 98 LEU A C 1
ATOM 781 O O . LEU A 1 98 ? -14.302 -3.110 17.723 1.00 96.06 98 LEU A O 1
ATOM 785 N N . GLN A 1 99 ? -14.483 -2.930 15.496 1.00 93.94 99 GLN A N 1
ATOM 786 C CA . GLN A 1 99 ? -15.926 -2.678 15.495 1.00 93.94 99 GLN A CA 1
ATOM 787 C C . GLN A 1 99 ? -16.700 -3.844 16.123 1.00 93.94 99 GLN A C 1
ATOM 789 O O . GLN A 1 99 ? -17.555 -3.615 16.974 1.00 93.94 99 GLN A O 1
ATOM 794 N N . ASN A 1 100 ? -16.342 -5.088 15.795 1.00 93.31 100 ASN A N 1
ATOM 795 C CA . ASN A 1 100 ? -16.941 -6.275 16.406 1.00 93.31 100 ASN A CA 1
ATOM 796 C C . ASN A 1 100 ? -16.652 -6.369 17.913 1.00 93.31 100 ASN A C 1
ATOM 798 O O . ASN A 1 100 ? -17.527 -6.768 18.677 1.00 93.31 100 ASN A O 1
ATOM 802 N N . GLN A 1 101 ? -15.451 -5.988 18.363 1.00 95.69 101 GLN A N 1
ATOM 803 C CA . GLN A 1 101 ? -15.125 -5.938 19.794 1.00 95.69 101 GLN A CA 1
ATOM 804 C C . GLN A 1 101 ? -15.949 -4.876 20.526 1.00 95.69 101 GLN A C 1
ATOM 806 O O . GLN A 1 101 ? -16.505 -5.167 21.581 1.00 95.69 101 GLN A O 1
ATOM 811 N N . VAL A 1 102 ? -16.078 -3.676 19.953 1.00 92.69 102 VAL A N 1
ATOM 812 C CA . VAL A 1 102 ? -16.932 -2.615 20.505 1.00 92.69 102 VAL A CA 1
ATOM 813 C C . VAL A 1 102 ? -18.382 -3.083 20.575 1.00 92.69 102 VAL A C 1
ATOM 815 O O . VAL A 1 102 ? -19.016 -2.926 21.613 1.00 92.69 102 VAL A O 1
ATOM 818 N N . PHE A 1 103 ? -18.895 -3.702 19.510 1.00 90.06 103 PHE A N 1
ATOM 819 C CA . PHE A 1 103 ? -20.248 -4.253 19.490 1.00 90.06 103 PHE A CA 1
ATOM 820 C C . PHE A 1 103 ? -20.449 -5.311 20.580 1.00 90.06 103 PHE A C 1
ATOM 822 O O . PHE A 1 103 ? -21.425 -5.249 21.322 1.00 90.06 103 PHE A O 1
ATOM 829 N N . LYS A 1 104 ? -19.499 -6.242 20.732 1.00 92.25 104 LYS A N 1
ATOM 830 C CA . LYS A 1 104 ? -19.545 -7.267 21.779 1.00 92.25 104 LYS A CA 1
ATOM 831 C C . LYS A 1 104 ? -19.611 -6.645 23.179 1.00 92.25 104 LYS A C 1
ATOM 833 O O . LYS A 1 104 ? -20.469 -7.035 23.962 1.00 92.25 104 LYS A O 1
ATOM 838 N N . LEU A 1 105 ? -18.752 -5.667 23.471 1.00 91.19 105 LEU A N 1
ATOM 839 C CA . LEU A 1 105 ? -18.728 -4.985 24.771 1.00 91.19 105 LEU A CA 1
ATOM 840 C C . LEU A 1 105 ? -20.009 -4.185 25.028 1.00 91.19 105 LEU A C 1
ATOM 842 O O . LEU A 1 105 ? -20.543 -4.219 26.133 1.00 91.19 105 LEU A O 1
ATOM 846 N N . LYS A 1 106 ? -20.536 -3.497 24.008 1.00 87.69 106 LYS A N 1
ATOM 847 C CA . LYS A 1 106 ? -21.835 -2.816 24.099 1.00 87.69 106 LYS A CA 1
ATOM 848 C C . LYS A 1 106 ? -22.952 -3.808 24.417 1.00 87.69 106 LYS A C 1
ATOM 850 O O . LYS A 1 106 ? -23.749 -3.546 25.305 1.00 87.69 106 LYS A O 1
ATOM 855 N N . ASN A 1 107 ? -22.978 -4.961 23.750 1.00 88.12 107 ASN A N 1
ATOM 856 C CA . ASN A 1 107 ? -23.969 -6.002 24.009 1.00 88.12 107 ASN A CA 1
ATOM 857 C C . ASN A 1 107 ? -23.862 -6.573 25.435 1.00 88.12 107 ASN A C 1
ATOM 859 O O . ASN A 1 107 ? -24.877 -6.731 26.106 1.00 88.12 107 ASN A O 1
ATOM 863 N N . GLU A 1 108 ? -22.643 -6.835 25.919 1.00 89.00 108 GLU A N 1
ATOM 864 C CA . GLU A 1 108 ? -22.392 -7.226 27.316 1.00 89.00 108 GLU A CA 1
ATOM 865 C C . GLU A 1 108 ? -22.891 -6.169 28.308 1.00 89.00 108 GLU A C 1
ATOM 867 O O . GLU A 1 108 ? -23.450 -6.516 29.344 1.00 89.00 108 GLU A O 1
ATOM 872 N N . LEU A 1 109 ? -22.762 -4.883 27.980 1.00 86.75 109 LEU A N 1
ATOM 873 C CA . LEU A 1 109 ? -23.265 -3.808 28.825 1.00 86.75 109 LEU A CA 1
ATOM 874 C C . LEU A 1 109 ? -24.796 -3.702 28.816 1.00 86.75 109 LEU A C 1
ATOM 876 O O . LEU A 1 109 ? -25.389 -3.481 29.867 1.00 86.75 109 LEU A O 1
ATOM 880 N N . LEU A 1 110 ? -25.440 -3.883 27.660 1.00 83.38 110 LEU A N 1
ATOM 881 C CA . LEU A 1 110 ? -26.905 -3.862 27.544 1.00 83.38 110 LEU A CA 1
ATOM 882 C C . LEU A 1 110 ? -27.563 -5.010 28.330 1.00 83.38 110 LEU A C 1
ATOM 884 O O . LEU A 1 110 ? -28.658 -4.854 28.856 1.00 83.38 110 LEU A O 1
ATOM 888 N N . LEU A 1 111 ? -26.874 -6.139 28.522 1.00 84.50 111 LEU A N 1
ATOM 889 C CA . LEU A 1 111 ? -27.337 -7.201 29.429 1.00 84.50 111 LEU A CA 1
ATOM 890 C C . LEU A 1 111 ? -27.486 -6.727 30.893 1.00 84.50 111 LEU A C 1
ATOM 892 O O . LEU A 1 111 ? -28.189 -7.371 31.670 1.00 84.50 111 LEU A O 1
ATOM 896 N N . HIS A 1 112 ? -26.876 -5.598 31.273 1.00 83.38 112 HIS A N 1
ATOM 897 C CA . HIS A 1 112 ? -27.014 -4.972 32.592 1.00 83.38 112 HIS A CA 1
ATOM 898 C C . HIS A 1 112 ? -28.127 -3.904 32.678 1.00 83.38 112 HIS A C 1
ATOM 900 O O . HIS A 1 112 ? -28.180 -3.179 33.673 1.00 83.38 112 HIS A O 1
ATOM 906 N N . GLU A 1 113 ? -29.046 -3.817 31.708 1.00 68.81 113 GLU A N 1
ATOM 907 C CA . GLU A 1 113 ? -30.135 -2.815 31.652 1.00 68.81 113 GLU A CA 1
ATOM 908 C C . GLU A 1 113 ? -31.131 -2.819 32.837 1.00 68.81 113 GLU A C 1
ATOM 910 O O . GLU A 1 113 ? -31.967 -1.924 32.937 1.00 68.81 113 GLU A O 1
ATOM 915 N N . GLY A 1 114 ? -31.030 -3.774 33.766 1.00 69.06 114 GLY A N 1
ATOM 916 C CA . GLY A 1 114 ? -31.828 -3.836 35.000 1.00 69.06 114 GLY A CA 1
ATOM 917 C C . GLY A 1 114 ? -31.020 -3.745 36.297 1.00 69.06 114 GLY A C 1
ATOM 918 O O . GLY A 1 114 ? -31.535 -4.095 37.354 1.00 69.06 114 GLY A O 1
ATOM 919 N N . CYS A 1 115 ? -29.743 -3.359 36.240 1.00 81.62 115 CYS A N 1
ATOM 920 C CA . CYS A 1 115 ? -28.920 -3.205 37.440 1.00 81.62 115 CYS A CA 1
ATOM 921 C C . CYS A 1 115 ? -29.231 -1.872 38.146 1.00 81.62 115 CYS A C 1
ATOM 923 O O . CYS A 1 115 ? -29.201 -0.827 37.502 1.00 81.62 115 CYS A O 1
ATOM 925 N N . ASP A 1 116 ? -29.396 -1.876 39.476 1.00 79.62 116 ASP A N 1
ATOM 926 C CA . ASP A 1 116 ? -29.592 -0.663 40.304 1.00 79.62 116 ASP A CA 1
ATOM 927 C C . ASP A 1 116 ? -28.359 0.275 40.344 1.00 79.62 116 ASP A C 1
ATOM 929 O O . ASP A 1 116 ? -28.288 1.239 41.112 1.00 79.62 116 ASP A O 1
ATOM 933 N N . CYS A 1 117 ? -27.344 0.009 39.520 1.00 86.00 117 CYS A N 1
ATOM 934 C CA . CYS A 1 117 ? -26.170 0.852 39.392 1.00 86.00 117 CYS A CA 1
ATOM 935 C C . CYS A 1 117 ? -26.459 2.051 38.476 1.00 86.00 117 CYS A C 1
ATOM 937 O O . CYS A 1 117 ? -26.359 1.970 37.249 1.00 8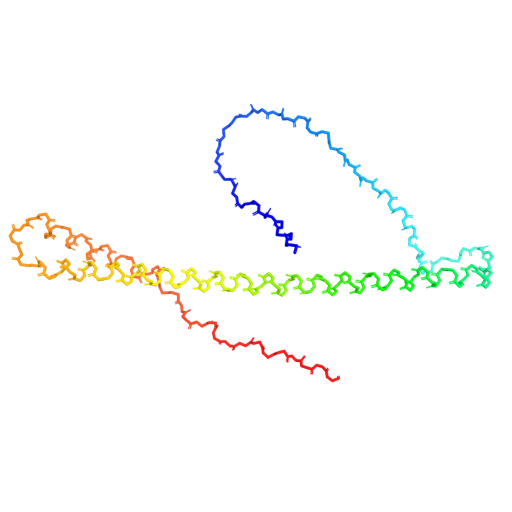6.00 117 CYS A O 1
ATOM 939 N N . GLN A 1 118 ? -26.718 3.207 39.091 1.00 83.06 118 GLN A N 1
ATOM 940 C CA . GLN A 1 118 ? -26.981 4.475 38.400 1.00 83.06 118 GLN A CA 1
ATOM 941 C C . GLN A 1 118 ? -25.887 4.864 37.381 1.00 83.06 118 GLN A C 1
ATOM 943 O O . GLN A 1 118 ? -26.179 5.469 36.348 1.00 83.06 118 GLN A O 1
ATOM 948 N N . ALA A 1 119 ? -24.627 4.492 37.639 1.00 84.12 119 ALA A N 1
ATOM 949 C CA . ALA A 1 119 ? -23.509 4.755 36.731 1.00 84.12 119 ALA A CA 1
ATOM 950 C C . ALA A 1 119 ? -23.627 3.978 35.406 1.00 84.12 119 ALA A C 1
ATOM 952 O O . ALA A 1 119 ? -23.383 4.543 34.339 1.00 84.12 119 ALA A O 1
ATOM 953 N N . ILE A 1 120 ? -24.038 2.707 35.467 1.00 83.31 120 ILE A N 1
ATOM 954 C CA . ILE A 1 120 ? -24.221 1.851 34.286 1.00 83.31 120 ILE A CA 1
ATOM 955 C C . ILE A 1 120 ? -25.406 2.358 33.460 1.00 83.31 120 ILE A C 1
ATOM 957 O O . ILE A 1 120 ? -25.284 2.539 32.250 1.00 83.31 120 ILE A O 1
ATOM 961 N N . GLN A 1 121 ? -26.519 2.681 34.120 1.00 83.38 121 GLN A N 1
ATOM 962 C CA . GLN A 1 121 ? -27.734 3.159 33.460 1.00 83.38 121 GLN A CA 1
ATOM 963 C C . GLN A 1 121 ? -27.512 4.484 32.707 1.00 83.38 121 GLN A C 1
ATOM 965 O O . GLN A 1 121 ? -27.901 4.618 31.545 1.00 83.38 121 GLN A O 1
ATOM 970 N N . SER A 1 122 ? -26.812 5.440 33.331 1.00 85.31 122 SER A N 1
ATOM 971 C CA . SER A 1 122 ? -26.456 6.723 32.704 1.00 85.31 122 SER A CA 1
ATOM 972 C C . SER A 1 122 ? -25.537 6.545 31.487 1.00 85.31 122 SER A C 1
ATOM 974 O O . SER A 1 122 ? -25.723 7.189 30.445 1.00 85.31 122 SER A O 1
ATOM 976 N N . TYR A 1 123 ? -24.566 5.629 31.577 1.00 86.00 123 TYR A N 1
ATOM 977 C CA . TYR A 1 123 ? -23.678 5.324 30.457 1.00 86.00 123 TYR A CA 1
ATOM 978 C C . TYR A 1 123 ? -24.438 4.693 29.285 1.00 86.00 123 TYR A C 1
ATOM 980 O O . TYR A 1 123 ? -24.254 5.136 28.149 1.00 86.00 123 TYR A O 1
ATOM 988 N N . ILE A 1 124 ? -25.303 3.704 29.542 1.00 84.88 124 ILE A N 1
ATOM 989 C CA . ILE A 1 124 ? -26.103 3.041 28.500 1.00 84.88 124 ILE A CA 1
ATOM 990 C C . ILE A 1 124 ? -26.941 4.085 27.754 1.00 84.88 124 ILE A C 1
ATOM 992 O O . ILE A 1 124 ? -26.813 4.205 26.535 1.00 84.88 124 ILE A O 1
ATOM 996 N N . GLN A 1 125 ? -27.681 4.934 28.474 1.00 84.44 125 GLN A N 1
ATOM 997 C CA . GLN A 1 125 ? -28.495 5.998 27.876 1.00 84.44 125 GLN A CA 1
ATOM 998 C C . GLN A 1 125 ? -27.664 6.973 27.022 1.00 84.44 125 GLN A C 1
ATOM 1000 O O . GLN A 1 125 ? -28.055 7.322 25.906 1.00 84.44 125 GLN A O 1
ATOM 1005 N N . THR A 1 126 ? -26.488 7.376 27.512 1.00 86.12 126 THR A N 1
ATOM 1006 C CA . THR A 1 126 ? -25.581 8.267 26.770 1.00 86.12 126 THR A CA 1
ATOM 1007 C C . THR A 1 126 ? -25.026 7.593 25.513 1.00 86.12 126 THR A C 1
ATOM 1009 O O . THR A 1 126 ? -24.905 8.234 24.469 1.00 86.12 126 THR A O 1
ATOM 1012 N N . SER A 1 127 ? -24.682 6.305 25.592 1.00 83.62 127 SER A N 1
ATOM 1013 C CA . SER A 1 127 ? -24.140 5.543 24.462 1.00 83.62 127 SER A CA 1
ATOM 1014 C C . SER A 1 127 ? -25.170 5.341 23.346 1.00 83.62 127 SER A C 1
ATOM 1016 O O . SER A 1 127 ? -24.843 5.570 22.185 1.00 83.62 127 SER A O 1
ATOM 1018 N N . LEU A 1 128 ? -26.429 5.046 23.687 1.00 81.31 128 LEU A N 1
ATOM 1019 C CA . LEU A 1 128 ? -27.533 4.929 22.728 1.00 81.31 128 LEU A CA 1
ATOM 1020 C C . LEU A 1 128 ? -27.810 6.257 22.007 1.00 81.31 128 LEU A C 1
ATOM 1022 O O . LEU A 1 128 ? -28.027 6.278 20.796 1.00 81.31 128 LEU A O 1
ATOM 1026 N N . MET A 1 129 ? -27.743 7.378 22.731 1.00 82.75 129 MET A N 1
ATOM 1027 C CA . MET A 1 129 ? -27.900 8.712 22.144 1.00 82.75 129 MET A CA 1
ATOM 1028 C C . MET A 1 129 ? -26.748 9.066 21.192 1.00 82.75 129 MET A C 1
ATOM 1030 O O . MET A 1 129 ? -26.986 9.655 20.140 1.00 82.75 129 MET A O 1
ATOM 1034 N N . LYS A 1 130 ? -25.507 8.678 21.517 1.00 82.50 130 LYS A N 1
ATOM 1035 C CA . LYS A 1 130 ? -24.351 8.850 20.619 1.00 82.50 130 LYS A CA 1
ATOM 1036 C C . LYS A 1 130 ? -24.457 7.976 19.371 1.00 82.50 130 LYS A C 1
ATOM 1038 O O . LYS A 1 130 ? -24.252 8.476 18.270 1.00 82.50 130 LYS A O 1
ATOM 1043 N N . ASP A 1 131 ? -24.850 6.715 19.520 1.00 78.62 131 ASP A N 1
ATOM 1044 C CA . ASP A 1 131 ? -25.015 5.792 18.392 1.00 78.62 131 ASP A CA 1
ATOM 1045 C C . ASP A 1 131 ? -26.123 6.249 17.429 1.00 78.62 131 ASP A C 1
ATOM 1047 O O . ASP A 1 131 ? -2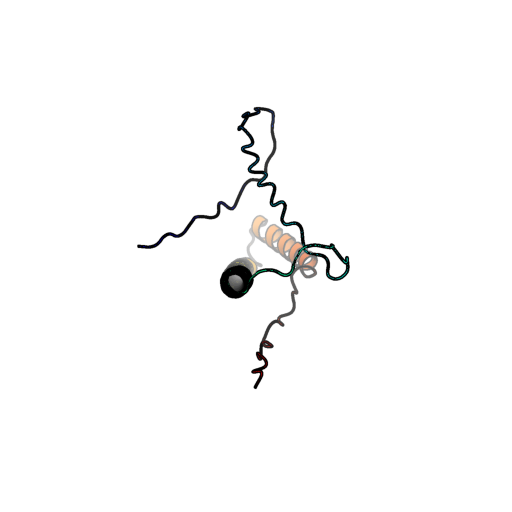6.000 6.070 16.218 1.00 78.62 131 ASP A O 1
ATOM 1051 N N . ALA A 1 132 ? -27.181 6.894 17.932 1.00 75.19 132 ALA A N 1
ATOM 1052 C CA . ALA A 1 132 ? -28.208 7.524 17.097 1.00 75.19 132 ALA A CA 1
ATOM 1053 C C . ALA A 1 132 ? -27.671 8.714 16.274 1.00 75.19 132 ALA A C 1
ATOM 1055 O O . ALA A 1 132 ? -28.154 8.966 15.172 1.00 75.19 132 ALA A O 1
ATOM 1056 N N . LEU A 1 133 ? -26.657 9.424 16.779 1.00 73.81 133 LEU A N 1
ATOM 1057 C CA . LEU A 1 133 ? -26.014 10.551 16.092 1.00 73.81 133 LEU A CA 1
ATOM 1058 C C . LEU A 1 133 ? -24.928 10.099 15.098 1.00 73.81 133 LEU A C 1
ATOM 1060 O O . LEU A 1 133 ? -24.701 10.768 14.092 1.00 73.81 133 LEU A O 1
ATOM 1064 N N . GLU A 1 134 ? -24.263 8.967 15.351 1.00 67.19 134 GLU A N 1
ATOM 1065 C CA . GLU A 1 134 ? -23.136 8.468 14.544 1.00 67.19 134 GLU A CA 1
ATOM 1066 C C . GLU A 1 134 ? -23.539 7.583 13.346 1.00 67.19 134 GLU A C 1
ATOM 1068 O O . GLU A 1 134 ? -22.701 7.305 12.479 1.00 67.19 134 GLU A O 1
ATOM 1073 N N . GLN A 1 135 ? -24.813 7.182 13.238 1.00 57.66 135 GLN A N 1
ATOM 1074 C CA . GLN A 1 135 ? -25.348 6.341 12.148 1.00 57.66 135 GLN A CA 1
ATOM 1075 C C . GLN A 1 135 ? -25.167 6.923 10.730 1.00 57.66 135 GLN A C 1
ATOM 1077 O O . GLN A 1 135 ? -25.314 6.200 9.747 1.00 57.66 135 GLN A O 1
ATOM 1082 N N . THR A 1 136 ? -24.790 8.195 10.592 1.00 51.84 136 THR A N 1
ATOM 1083 C CA . THR A 1 136 ? -24.599 8.867 9.296 1.00 51.84 136 THR A CA 1
ATOM 1084 C C . THR A 1 136 ? -23.169 8.798 8.746 1.00 51.84 136 THR A C 1
ATOM 1086 O O . THR A 1 136 ? -22.970 9.084 7.569 1.00 51.84 136 THR A O 1
ATOM 1089 N N . ASN A 1 137 ? -22.173 8.377 9.541 1.00 54.03 137 ASN A N 1
ATOM 1090 C CA . ASN A 1 137 ? -20.754 8.539 9.175 1.00 54.03 137 ASN A CA 1
ATOM 1091 C C . ASN A 1 137 ? -20.007 7.244 8.807 1.00 54.03 137 ASN A C 1
ATOM 1093 O O . ASN A 1 137 ? -18.847 7.308 8.400 1.00 54.03 137 ASN A O 1
ATOM 1097 N N . ASN A 1 138 ? -20.625 6.062 8.936 1.00 56.75 138 ASN A N 1
ATOM 1098 C CA . ASN A 1 138 ? -19.923 4.778 8.762 1.00 56.75 138 ASN A CA 1
ATOM 1099 C C . ASN A 1 138 ? -20.488 3.834 7.686 1.00 56.75 138 ASN A C 1
ATOM 1101 O O . ASN A 1 138 ? -19.945 2.742 7.510 1.00 56.75 138 ASN A O 1
ATOM 1105 N N . THR A 1 139 ? -21.487 4.249 6.905 1.00 51.41 139 THR A N 1
ATOM 1106 C CA . THR A 1 139 ? -21.896 3.504 5.704 1.00 51.41 139 THR A CA 1
ATOM 1107 C C . THR A 1 139 ? -20.970 3.872 4.548 1.00 51.41 139 THR A C 1
ATOM 1109 O O . THR A 1 139 ? -21.250 4.795 3.791 1.00 51.41 139 THR A O 1
ATOM 1112 N N . MET A 1 140 ? -19.852 3.157 4.407 1.00 49.00 140 MET A N 1
ATOM 1113 C CA . MET A 1 140 ? -19.198 3.056 3.100 1.00 49.00 140 MET A CA 1
ATOM 1114 C C . MET A 1 140 ? -19.739 1.814 2.386 1.00 49.00 140 MET A C 1
ATOM 1116 O O . MET A 1 140 ? -19.694 0.729 2.976 1.00 49.00 140 MET A O 1
ATOM 1120 N N . PRO A 1 141 ? -20.249 1.946 1.148 1.00 53.91 141 PRO A N 1
ATOM 1121 C CA . PRO A 1 141 ? -20.707 0.812 0.370 1.00 53.91 141 PRO A CA 1
ATOM 1122 C C . PRO A 1 141 ? -19.540 -0.129 0.086 1.00 53.91 141 PRO A C 1
ATOM 1124 O O . PRO A 1 141 ? -18.467 0.272 -0.365 1.00 53.91 141 PRO A O 1
ATOM 1127 N N . ASN A 1 142 ? -19.786 -1.406 0.331 1.00 64.69 142 ASN A N 1
ATOM 1128 C CA . ASN A 1 142 ? -19.072 -2.490 -0.307 1.00 64.69 142 ASN A CA 1
ATOM 1129 C C . ASN A 1 142 ? -19.293 -2.405 -1.827 1.00 64.69 142 ASN A C 1
ATOM 1131 O O . ASN A 1 142 ? -20.358 -2.800 -2.281 1.00 64.69 142 ASN A O 1
ATOM 1135 N N . GLU A 1 143 ? -18.314 -1.913 -2.592 1.00 45.56 143 GLU A N 1
ATOM 1136 C CA . GLU A 1 143 ? -18.135 -2.291 -4.003 1.00 45.56 143 GLU A CA 1
ATOM 1137 C C . GLU A 1 143 ? -16.761 -1.852 -4.541 1.00 45.56 143 GLU A C 1
ATOM 1139 O O . GLU A 1 143 ? -16.589 -0.842 -5.215 1.00 45.56 143 GLU A O 1
ATOM 1144 N N . PHE A 1 144 ? -15.736 -2.652 -4.261 1.00 48.16 144 PHE A N 1
ATOM 1145 C CA . PHE A 1 144 ? -14.640 -2.804 -5.221 1.00 48.16 144 PHE A CA 1
ATOM 1146 C C . PHE A 1 144 ? -14.353 -4.293 -5.395 1.00 48.16 144 PHE A C 1
ATOM 1148 O O . PHE A 1 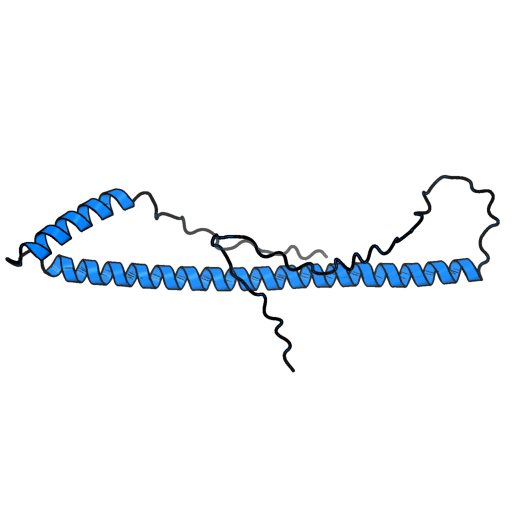144 ? -13.243 -4.787 -5.200 1.00 48.16 144 PHE A O 1
ATOM 1155 N N . SER A 1 145 ? -15.420 -5.034 -5.699 1.00 51.38 145 SER A N 1
ATOM 1156 C CA . SER A 1 145 ? -15.297 -6.375 -6.242 1.00 51.38 145 SER A CA 1
ATOM 1157 C C . SER A 1 145 ? -15.239 -6.249 -7.761 1.00 51.38 145 SER A C 1
ATOM 1159 O O . SER A 1 145 ? -16.213 -5.867 -8.391 1.00 51.38 145 SER A O 1
ATOM 1161 N N . GLN A 1 146 ? -14.076 -6.612 -8.302 1.00 53.09 146 GLN A N 1
ATOM 1162 C CA . GLN A 1 146 ? -13.881 -7.136 -9.655 1.00 53.09 146 GLN A CA 1
ATOM 1163 C C . GLN A 1 146 ? -14.117 -6.168 -10.826 1.00 53.09 146 GLN A C 1
ATOM 1165 O O . GLN A 1 146 ? -15.206 -6.111 -11.368 1.00 53.09 146 GLN A O 1
ATOM 1170 N N . GLN A 1 147 ? -13.045 -5.534 -11.324 1.00 48.06 147 GLN A N 1
ATOM 1171 C CA . GLN A 1 147 ? -12.824 -5.397 -12.773 1.00 48.06 147 GLN A CA 1
ATOM 1172 C C . GLN A 1 147 ? -11.360 -5.011 -13.062 1.00 48.06 147 GLN A C 1
ATOM 1174 O O . GLN A 1 147 ? -11.028 -3.844 -13.227 1.00 48.06 147 GLN A O 1
ATOM 1179 N N . SER A 1 148 ? -10.480 -6.005 -13.177 1.00 45.62 148 SER A N 1
ATOM 1180 C CA . SER A 1 148 ? -9.222 -5.842 -13.919 1.00 45.62 148 SER A CA 1
ATOM 1181 C C . SER A 1 148 ? -9.028 -7.052 -14.823 1.00 45.62 148 SER A C 1
ATOM 1183 O O . SER A 1 148 ? -8.090 -7.828 -14.666 1.00 45.62 148 SER A O 1
ATOM 1185 N N . GLN A 1 149 ? -9.952 -7.233 -15.772 1.00 45.78 149 GLN A N 1
ATOM 1186 C CA . GLN A 1 149 ? -9.616 -7.967 -16.985 1.00 45.78 149 GLN A CA 1
ATOM 1187 C C . GLN A 1 149 ? -8.601 -7.115 -17.750 1.00 45.78 149 GLN A C 1
ATOM 1189 O O . GLN A 1 149 ? -8.929 -6.050 -18.271 1.00 45.78 149 GLN A O 1
ATOM 1194 N N . HIS A 1 150 ? -7.343 -7.547 -17.755 1.00 56.00 150 HIS A N 1
ATOM 1195 C CA . HIS A 1 150 ? -6.346 -7.004 -18.667 1.00 56.00 150 HIS A CA 1
ATOM 1196 C C . HIS A 1 150 ? -6.780 -7.320 -20.108 1.00 56.00 150 HIS A C 1
ATOM 1198 O O . HIS A 1 150 ? -7.050 -8.486 -20.398 1.00 56.00 150 HIS A O 1
ATOM 1204 N N . PRO A 1 151 ? -6.798 -6.351 -21.040 1.00 55.22 151 PRO A N 1
ATOM 1205 C CA . PRO A 1 151 ? -6.867 -6.687 -22.449 1.00 55.22 151 PRO A CA 1
ATOM 1206 C C . PRO A 1 151 ? -5.533 -7.319 -22.856 1.00 55.22 151 PRO A C 1
ATOM 1208 O O . PRO A 1 151 ? -4.487 -6.665 -22.851 1.00 55.22 151 PRO A O 1
ATOM 1211 N N . THR A 1 152 ? -5.570 -8.606 -23.196 1.00 50.31 152 THR A N 1
ATOM 1212 C CA . THR A 1 152 ? -4.537 -9.249 -24.007 1.00 50.31 152 THR A CA 1
ATOM 1213 C C . THR A 1 152 ? -4.604 -8.628 -25.399 1.00 50.31 152 THR A C 1
ATOM 1215 O O . THR A 1 152 ? -5.541 -8.884 -26.149 1.00 50.31 152 THR A O 1
ATOM 1218 N N . PHE A 1 153 ? -3.633 -7.782 -25.737 1.00 48.62 153 PHE A N 1
ATOM 1219 C CA . PHE A 1 153 ? -3.401 -7.398 -27.127 1.00 48.62 153 PHE A CA 1
ATOM 1220 C C . PHE A 1 153 ? -2.736 -8.585 -27.837 1.00 48.62 153 PHE A C 1
ATOM 1222 O O . PHE A 1 153 ? -1.636 -8.983 -27.445 1.00 48.62 153 PHE A O 1
ATOM 1229 N N . GLN A 1 154 ? -3.438 -9.167 -28.816 1.00 46.34 154 GLN A N 1
ATOM 1230 C CA . GLN A 1 154 ? -2.819 -9.956 -29.888 1.00 46.34 154 GLN A CA 1
ATOM 1231 C C . GLN A 1 154 ? -2.061 -9.030 -30.840 1.00 46.34 154 GLN A C 1
ATOM 1233 O O . GLN A 1 154 ? -2.542 -7.892 -31.055 1.00 46.34 154 GLN A O 1
#

Radius of gyration: 31.84 Å; chains: 1; bounding box: 63×38×85 Å

InterPro domains:
  IPR002112 Transcription factor Jun [PR00043] (58-74)
  IPR002112 Transcription factor Jun [PR00043] (76-88)
  IPR002112 Transcription factor Jun [PR00043] (91-105)
  IPR002112 Transcription factor Jun [PR00043] (105-120)
  IPR004827 Basic-leucine zipper domain [PF00170] (50-109)
  IPR004827 Basic-leucine zipper domain [PS00036] (54-69)
  IPR004827 Basic-leucine zipper domain [PS50217] (49-112)
  IPR004827 Basic-leucine zipper domain [SM00338] (47-111)
  IPR046347 Basic-leucine zipper domain superfamily [SSF57959] (52-110)